Protein AF-Q5BZV8-F1 (afdb_monomer_lite)

Radius of gyration: 45.8 Å; chains: 1; bounding box: 91×66×107 Å

Secondary structure (DSSP, 8-state):
--TTS------EEEEEPPPP-----S-------HHHHHHHHHHHHHS---------------------------------------------EEEEEP------SPPPPPHHHHHHHHHHHHHHHHHHHHHHHHHHHHHHHHHHHHHHHHHHHHTGGGTS-HHHHHHHHHHHHHHHHHHHHH--

Structure (mmCIF, N/CA/C/O backbone):
data_AF-Q5BZV8-F1
#
_entry.id   AF-Q5BZV8-F1
#
loop_
_atom_site.group_PDB
_atom_site.id
_atom_site.type_symbol
_atom_site.label_atom_id
_atom_site.label_alt_id
_atom_site.label_comp_id
_atom_site.label_asym_id
_atom_site.label_entity_id
_atom_site.label_seq_id
_atom_site.pdbx_PDB_ins_code
_atom_site.Cartn_x
_atom_site.Cartn_y
_atom_site.Cartn_z
_atom_site.occupancy
_atom_site.B_iso_or_equiv
_atom_site.auth_seq_id
_atom_site.auth_comp_id
_atom_site.auth_asym_id
_atom_site.auth_atom_id
_atom_site.pdbx_PDB_model_num
ATOM 1 N N . MET A 1 1 ? -34.332 -3.156 23.738 1.00 74.25 1 MET A N 1
ATOM 2 C CA . MET A 1 1 ? -33.091 -3.213 22.944 1.00 74.25 1 MET A CA 1
ATOM 3 C C . MET A 1 1 ? -33.201 -2.129 21.891 1.00 74.25 1 MET A C 1
ATOM 5 O O . MET A 1 1 ? -34.237 -2.081 21.237 1.00 74.25 1 MET A O 1
ATOM 9 N N . ASP A 1 2 ? -32.253 -1.197 21.841 1.00 81.12 2 ASP A N 1
ATOM 10 C CA . ASP A 1 2 ? -32.294 -0.057 20.918 1.00 81.12 2 ASP A CA 1
ATOM 11 C C . ASP A 1 2 ? -31.835 -0.441 19.495 1.00 81.12 2 ASP A C 1
ATOM 13 O O . ASP A 1 2 ? -31.517 -1.599 19.214 1.00 81.12 2 ASP A O 1
ATOM 17 N N . HIS A 1 3 ? -31.798 0.540 18.589 1.00 80.94 3 HIS A N 1
ATOM 18 C CA . HIS A 1 3 ? -31.356 0.367 17.197 1.00 80.94 3 HIS A CA 1
ATOM 19 C C . HIS A 1 3 ? -29.895 -0.106 17.068 1.00 80.94 3 HIS A C 1
ATOM 21 O O . HIS A 1 3 ? -29.515 -0.604 16.011 1.00 80.94 3 HIS A O 1
ATOM 27 N N . ASN A 1 4 ? -29.091 0.033 18.127 1.00 81.25 4 ASN A N 1
ATOM 28 C CA . ASN A 1 4 ? -27.689 -0.374 18.177 1.00 81.25 4 ASN A CA 1
ATOM 29 C C . ASN A 1 4 ? -27.510 -1.762 18.816 1.00 81.25 4 ASN A C 1
ATOM 31 O O . ASN A 1 4 ? -26.383 -2.222 18.982 1.00 81.25 4 ASN A O 1
ATOM 35 N N . GLY A 1 5 ? -28.603 -2.440 19.183 1.00 80.25 5 GLY A N 1
ATOM 36 C CA . GLY A 1 5 ? -28.548 -3.737 19.853 1.00 80.25 5 GLY A CA 1
ATOM 37 C C . GLY A 1 5 ? -28.225 -3.650 21.347 1.00 80.25 5 GLY A C 1
ATOM 38 O O . GLY A 1 5 ? -27.961 -4.679 21.964 1.00 80.25 5 GLY A O 1
ATOM 39 N N . ILE A 1 6 ? -28.276 -2.459 21.951 1.00 78.94 6 ILE A N 1
ATOM 40 C CA . ILE A 1 6 ? -28.007 -2.264 23.376 1.00 78.94 6 ILE A CA 1
ATOM 41 C C . ILE A 1 6 ? -29.282 -2.544 24.178 1.00 78.94 6 ILE A C 1
ATOM 43 O O . ILE A 1 6 ? -30.364 -1.999 23.925 1.00 78.94 6 ILE A O 1
ATOM 47 N N . LEU A 1 7 ? -29.168 -3.430 25.168 1.00 75.06 7 LEU A N 1
ATOM 48 C CA . LEU A 1 7 ? -30.219 -3.712 26.142 1.00 75.06 7 LEU A CA 1
ATOM 49 C C . LEU A 1 7 ? -30.249 -2.605 27.197 1.00 75.06 7 LEU A C 1
ATOM 51 O O . LEU A 1 7 ? -29.406 -2.552 28.084 1.00 75.06 7 LEU A O 1
ATOM 55 N N . VAL A 1 8 ? -31.252 -1.735 27.109 1.00 72.19 8 VAL A N 1
ATOM 56 C CA . VAL A 1 8 ? -31.519 -0.722 28.134 1.00 72.19 8 VAL A CA 1
ATOM 57 C C . VAL A 1 8 ? -32.428 -1.331 29.202 1.00 72.19 8 VAL A C 1
ATOM 59 O O . VAL A 1 8 ? -33.590 -1.640 28.927 1.00 72.19 8 VAL A O 1
ATOM 62 N N . LEU A 1 9 ? -31.899 -1.519 30.412 1.00 78.56 9 LEU A N 1
ATOM 63 C CA . LEU A 1 9 ? -32.683 -1.895 31.591 1.00 78.56 9 LEU A CA 1
ATOM 64 C C . LEU A 1 9 ? -33.405 -0.647 32.117 1.00 78.56 9 LEU A C 1
ATOM 66 O O . LEU A 1 9 ? -32.765 0.301 32.556 1.00 78.56 9 LEU A O 1
ATOM 70 N N . SER A 1 10 ? -34.739 -0.638 32.059 1.00 74.44 10 SER A N 1
ATOM 71 C CA . SER A 1 10 ? -35.559 0.508 32.495 1.00 74.44 10 SER A CA 1
ATOM 72 C C . SER A 1 10 ? -35.853 0.520 34.005 1.00 74.44 10 SER A C 1
ATOM 74 O O . SER A 1 10 ? -36.505 1.445 34.487 1.00 74.44 10 SER A O 1
ATOM 76 N N . GLY A 1 11 ? -35.411 -0.502 34.739 1.00 78.19 11 GLY A N 1
ATOM 77 C CA . GLY A 1 11 ? -35.634 -0.665 36.174 1.00 78.19 11 GLY A CA 1
ATOM 78 C C . GLY A 1 11 ? -35.797 -2.133 36.564 1.00 78.19 11 GLY A C 1
ATOM 79 O O . GLY A 1 11 ? -36.008 -2.999 35.712 1.00 78.19 11 GLY A O 1
ATOM 80 N N . VAL A 1 12 ? -35.702 -2.406 37.861 1.00 82.62 12 VAL A N 1
ATOM 81 C CA . VAL A 1 12 ? -35.966 -3.717 38.463 1.00 82.62 12 VAL A CA 1
ATOM 82 C C . VAL A 1 12 ? -37.075 -3.526 39.494 1.00 82.62 12 VAL A C 1
ATOM 84 O O . VAL A 1 12 ? -37.072 -2.535 40.218 1.00 82.62 12 VAL A O 1
ATOM 87 N N . SER A 1 13 ? -38.047 -4.435 39.562 1.00 84.69 13 SER A N 1
ATOM 88 C CA . SER A 1 13 ? -39.154 -4.341 40.520 1.00 84.69 13 SER A CA 1
ATOM 89 C C . SER A 1 13 ? -39.428 -5.674 41.207 1.00 84.69 13 SER A C 1
ATOM 91 O O . SER A 1 13 ? -39.402 -6.724 40.564 1.00 84.69 13 SER A O 1
ATOM 93 N N . CYS A 1 14 ? -39.727 -5.629 42.505 1.00 85.00 14 CYS A N 1
ATOM 94 C CA . CYS A 1 14 ? -40.198 -6.770 43.280 1.00 85.00 14 CYS A CA 1
ATOM 95 C C . CYS A 1 14 ? -41.727 -6.833 43.242 1.00 85.00 14 CYS A C 1
ATOM 97 O O . CYS A 1 14 ? -42.378 -5.826 43.512 1.00 85.00 14 CYS A O 1
ATOM 99 N N . LEU A 1 15 ? -42.298 -8.006 42.957 1.00 89.56 15 LEU A N 1
ATOM 100 C CA . LEU A 1 15 ? -43.743 -8.245 42.998 1.00 89.56 15 LEU A CA 1
ATOM 101 C C . LEU A 1 15 ? -44.106 -9.017 44.272 1.00 89.56 15 LEU A C 1
ATOM 103 O O . LEU A 1 15 ? -43.716 -10.174 44.442 1.00 89.56 15 LEU A O 1
ATOM 107 N N . PHE A 1 16 ? -44.886 -8.397 45.150 1.00 85.12 16 PHE A N 1
ATOM 108 C CA . PHE A 1 16 ? -45.332 -8.981 46.408 1.00 85.12 16 PHE A CA 1
ATOM 109 C C . PHE A 1 16 ? -46.767 -9.482 46.297 1.00 85.12 16 PHE A C 1
ATOM 111 O O . PHE A 1 16 ? -47.654 -8.753 45.858 1.00 85.12 16 PHE A O 1
ATOM 118 N N . HIS A 1 17 ? -47.003 -10.712 46.752 1.00 84.56 17 HIS A N 1
ATOM 119 C CA . HIS A 1 17 ? -48.339 -11.292 46.859 1.00 84.56 17 HIS A CA 1
ATOM 120 C C . HIS A 1 17 ? -48.782 -11.251 48.327 1.00 84.56 17 HIS A C 1
ATOM 122 O O . HIS A 1 17 ? -48.075 -11.795 49.183 1.00 84.56 17 HIS A O 1
ATOM 128 N N . PRO A 1 18 ? -49.908 -10.598 48.654 1.00 79.06 18 PRO A N 1
ATOM 129 C CA . PRO A 1 18 ? -50.407 -10.574 50.021 1.00 79.06 18 PRO A CA 1
ATOM 130 C C . PRO A 1 18 ? -50.838 -11.976 50.474 1.00 79.06 18 PRO A C 1
ATOM 132 O O . PRO A 1 18 ? -51.442 -12.735 49.721 1.00 79.06 18 PRO A O 1
ATOM 135 N N . ILE A 1 19 ? -50.513 -12.320 51.722 1.00 74.62 19 ILE A N 1
ATOM 136 C CA . ILE A 1 19 ? -50.891 -13.598 52.334 1.00 74.62 19 ILE A CA 1
ATOM 137 C C . ILE A 1 19 ? -52.331 -13.471 52.839 1.00 74.62 19 ILE A C 1
ATOM 139 O O . ILE A 1 19 ? -52.621 -12.598 53.662 1.00 74.62 19 ILE A O 1
ATOM 143 N N . GLU A 1 20 ? -53.227 -14.340 52.370 1.00 69.06 20 GLU A N 1
ATOM 144 C CA . GLU A 1 20 ? -54.599 -14.425 52.873 1.00 69.06 20 GLU A CA 1
ATOM 145 C C . GLU A 1 20 ? -54.589 -14.764 54.371 1.00 69.06 20 GLU A C 1
ATOM 147 O O . GLU A 1 20 ? -54.095 -15.812 54.798 1.00 69.06 20 GLU A O 1
ATOM 152 N N . LYS A 1 21 ? -55.130 -13.864 55.197 1.00 60.09 21 LYS A N 1
ATOM 153 C CA . LYS A 1 21 ? -55.445 -14.186 56.588 1.00 60.09 21 LYS A CA 1
ATOM 154 C C . LYS A 1 21 ? -56.733 -14.999 56.585 1.00 60.09 21 LYS A C 1
ATOM 156 O O . LYS A 1 21 ? -57.813 -14.421 56.531 1.00 60.09 21 LYS A O 1
ATOM 161 N N . ASN A 1 22 ? -56.623 -16.321 56.676 1.00 52.75 22 ASN A N 1
ATOM 162 C CA . ASN A 1 22 ? -57.752 -17.121 57.138 1.00 52.75 22 ASN A CA 1
ATOM 163 C C . ASN A 1 22 ? -58.088 -16.647 58.556 1.00 52.75 22 ASN A C 1
ATOM 165 O O . ASN A 1 22 ? -57.256 -16.756 59.459 1.00 52.75 22 ASN A O 1
ATOM 169 N N . GLU A 1 23 ? -59.266 -16.045 58.729 1.00 46.19 23 GLU A N 1
ATOM 170 C CA . GLU A 1 23 ? -59.775 -15.673 60.042 1.00 46.19 23 GLU A CA 1
ATOM 171 C C . GLU A 1 23 ? -59.775 -16.916 60.933 1.00 46.19 23 GLU A C 1
ATOM 173 O O . GLU A 1 23 ? -60.418 -17.927 60.641 1.00 46.19 23 GLU A O 1
ATOM 178 N N . VAL A 1 24 ? -59.017 -16.845 62.025 1.00 44.47 24 VAL A N 1
ATOM 179 C CA . VAL A 1 24 ? -59.115 -17.809 63.112 1.00 44.47 24 VAL A CA 1
ATOM 180 C C . VAL A 1 24 ? -60.460 -17.544 63.780 1.00 44.47 24 VAL A C 1
ATOM 182 O O . VAL A 1 24 ? -60.578 -16.678 64.642 1.00 44.47 24 VAL A O 1
ATOM 185 N N . SER A 1 25 ? -61.492 -18.276 63.359 1.00 41.25 25 SER A N 1
ATOM 186 C CA . SER A 1 25 ? -62.612 -18.563 64.247 1.00 41.25 25 SER A CA 1
ATOM 187 C C . SER A 1 25 ? -62.016 -19.279 65.453 1.00 41.25 25 SER A C 1
ATOM 189 O O . SER A 1 25 ? -61.424 -20.346 65.291 1.00 41.25 25 SER A O 1
ATOM 191 N N . ASP A 1 26 ? -62.155 -18.691 66.641 1.00 42.88 26 ASP A N 1
ATOM 192 C CA . ASP A 1 26 ? -61.830 -19.322 67.918 1.00 42.88 26 ASP A CA 1
ATOM 193 C C . ASP A 1 26 ? -62.623 -20.628 68.056 1.00 42.88 26 ASP A C 1
ATOM 195 O O . ASP A 1 26 ? -63.735 -20.675 68.580 1.00 42.88 26 ASP A O 1
ATOM 199 N N . ASN A 1 27 ? -62.054 -21.719 67.557 1.00 39.62 27 ASN A N 1
ATOM 200 C CA . ASN A 1 27 ? -62.347 -23.045 68.047 1.00 39.62 27 ASN A CA 1
ATOM 201 C C . ASN A 1 27 ? -61.054 -23.856 68.027 1.00 39.62 27 ASN A C 1
ATOM 203 O O . ASN A 1 27 ? -60.339 -23.951 67.031 1.00 39.62 27 ASN A O 1
ATOM 207 N N . SER A 1 28 ? -60.715 -24.371 69.195 1.00 48.62 28 SER A N 1
ATOM 208 C CA . SER A 1 28 ? -59.440 -24.980 69.520 1.00 48.62 28 SER A CA 1
ATOM 209 C C . SER A 1 28 ? -59.233 -26.312 68.799 1.00 48.62 28 SER A C 1
ATOM 211 O O . SER A 1 28 ? -59.510 -27.381 69.334 1.00 48.62 28 SER A O 1
ATOM 213 N N . THR A 1 29 ? -58.603 -26.274 67.629 1.00 44.12 29 THR A N 1
ATOM 214 C CA . THR A 1 29 ? -57.854 -27.416 67.093 1.00 44.12 29 THR A CA 1
ATOM 215 C C . THR A 1 29 ? -56.519 -26.931 66.552 1.00 44.12 29 THR A C 1
ATOM 217 O O . THR A 1 29 ? -56.463 -26.066 65.688 1.00 44.12 29 THR A O 1
ATOM 220 N N . LYS A 1 30 ? -55.428 -27.464 67.116 1.00 55.84 30 LYS A N 1
ATOM 221 C CA . LYS A 1 30 ? -54.037 -27.172 66.742 1.00 55.84 30 LYS A CA 1
ATOM 222 C C . LYS A 1 30 ? -53.790 -27.504 65.267 1.00 55.84 30 LYS A C 1
ATOM 224 O O . LYS A 1 30 ? -53.327 -28.602 64.955 1.00 55.84 30 LYS A O 1
ATOM 229 N N . GLU A 1 31 ? -54.049 -26.570 64.368 1.00 57.09 31 GLU A N 1
ATOM 230 C CA . GLU A 1 31 ? -53.566 -26.666 62.996 1.00 57.09 31 GLU A CA 1
ATOM 231 C C . GLU A 1 31 ? -52.161 -26.057 62.929 1.00 57.09 31 GLU A C 1
ATOM 233 O O . GLU A 1 31 ? -51.954 -24.878 63.201 1.00 57.09 31 GLU A O 1
ATOM 238 N N . LYS A 1 32 ? -51.165 -26.909 62.658 1.00 58.03 32 LYS A N 1
ATOM 239 C CA . LYS A 1 32 ? -49.754 -26.514 62.529 1.00 58.03 32 LYS A CA 1
ATOM 240 C C . LYS A 1 32 ? -49.580 -25.571 61.337 1.00 58.03 32 LYS A C 1
ATOM 242 O O . LYS A 1 32 ? -50.132 -25.834 60.268 1.00 58.03 32 LYS A O 1
ATOM 247 N N . SER A 1 33 ? -48.770 -24.527 61.507 1.00 68.69 33 SER A N 1
ATOM 248 C CA . SER A 1 33 ? -48.514 -23.510 60.480 1.00 68.69 33 SER A CA 1
ATOM 249 C C . SER A 1 33 ? -47.936 -24.131 59.200 1.00 68.69 33 SER A C 1
ATOM 251 O O . SER A 1 33 ? -47.203 -25.119 59.264 1.00 68.69 33 SER A O 1
ATOM 253 N N . ALA A 1 34 ? -48.207 -23.549 58.027 1.00 75.00 34 ALA A N 1
ATOM 254 C CA . ALA A 1 34 ? -47.649 -24.013 56.750 1.00 75.00 34 ALA A CA 1
ATOM 255 C C . ALA A 1 34 ? -46.110 -24.104 56.790 1.00 75.00 34 ALA A C 1
ATOM 257 O O . ALA A 1 34 ? -45.534 -25.048 56.255 1.00 75.00 34 ALA A O 1
ATOM 258 N N . PHE A 1 35 ? -45.451 -23.199 57.520 1.00 70.50 35 PHE A N 1
ATOM 259 C CA . PHE A 1 35 ? -44.007 -23.247 57.764 1.00 70.50 35 PHE A CA 1
ATOM 260 C C . PHE A 1 35 ? -43.578 -24.375 58.711 1.00 70.50 35 PHE A C 1
ATOM 262 O O . PHE A 1 35 ? -42.508 -24.941 58.522 1.00 70.50 35 PHE A O 1
ATOM 269 N N . GLU A 1 36 ? -44.401 -24.766 59.688 1.00 71.56 36 GLU A N 1
ATOM 270 C CA . GLU A 1 36 ? -44.144 -25.951 60.522 1.00 71.56 36 GLU A CA 1
ATOM 271 C C . GLU A 1 36 ? -44.395 -27.248 59.749 1.00 71.56 36 GLU A C 1
ATOM 273 O O . GLU A 1 36 ? -43.694 -28.240 59.953 1.00 71.56 36 GLU A O 1
ATOM 278 N N . LYS A 1 37 ? -45.359 -27.252 58.822 1.00 77.06 37 LYS A N 1
ATOM 279 C CA . LYS A 1 37 ? -45.566 -28.346 57.865 1.00 77.06 37 LYS A CA 1
ATOM 280 C C . LYS A 1 37 ? -44.369 -28.477 56.926 1.00 77.06 37 LYS A C 1
ATOM 282 O O . LYS A 1 37 ? -43.823 -29.568 56.816 1.00 77.06 37 LYS A O 1
ATOM 287 N N . ILE A 1 38 ? -43.891 -27.377 56.343 1.00 74.88 38 ILE A N 1
ATOM 288 C CA . ILE A 1 38 ? -42.690 -27.384 55.498 1.00 74.88 38 ILE A CA 1
ATOM 289 C C . ILE A 1 38 ? -41.467 -27.787 56.324 1.00 74.88 38 ILE A C 1
ATOM 291 O O . ILE A 1 38 ? -40.758 -28.702 55.927 1.00 74.88 38 ILE A O 1
ATOM 295 N N . GLY A 1 39 ? -41.264 -27.212 57.510 1.00 70.69 39 GLY A N 1
ATOM 296 C CA . GLY A 1 39 ? -40.162 -27.561 58.409 1.00 70.69 39 GLY A CA 1
ATOM 297 C C . GLY A 1 39 ? -40.166 -29.033 58.827 1.00 70.69 39 GLY A C 1
ATOM 298 O O . GLY A 1 39 ? -39.119 -29.673 58.810 1.00 70.69 39 GLY A O 1
ATOM 299 N N . SER A 1 40 ? -41.334 -29.615 59.119 1.00 68.25 40 SER A N 1
ATOM 300 C CA . SER A 1 40 ? -41.451 -31.047 59.437 1.00 68.25 40 SER A CA 1
ATOM 301 C C . SER A 1 40 ? -41.266 -31.959 58.218 1.00 68.25 40 SER A C 1
ATOM 303 O O . SER A 1 40 ? -40.665 -33.023 58.357 1.00 68.25 40 SER A O 1
ATOM 305 N N . THR A 1 41 ? -41.676 -31.541 57.015 1.00 71.69 41 THR A N 1
ATOM 306 C CA . THR A 1 41 ? -41.392 -32.286 55.770 1.00 71.69 41 THR A CA 1
ATOM 307 C C . THR A 1 41 ? -39.930 -32.186 55.331 1.00 71.69 41 THR A C 1
ATOM 309 O O . THR A 1 41 ? -39.348 -33.183 54.910 1.00 71.69 41 THR A O 1
ATOM 312 N N . LEU A 1 42 ? -39.293 -31.021 55.493 1.00 62.19 42 LEU A N 1
ATOM 313 C CA . LEU A 1 42 ? -37.878 -30.818 55.189 1.00 62.19 42 LEU A CA 1
ATOM 314 C C . LEU A 1 42 ? -36.995 -31.557 56.203 1.00 62.19 42 LEU A C 1
ATOM 316 O O . LEU A 1 42 ? -35.987 -32.152 55.830 1.00 62.19 42 LEU A O 1
ATOM 320 N N . SER A 1 43 ? -37.414 -31.597 57.472 1.00 58.34 43 SER A N 1
ATOM 321 C CA . SER A 1 43 ? -36.745 -32.375 58.518 1.00 58.34 43 SER A CA 1
ATOM 322 C C . SER A 1 43 ? -36.751 -33.879 58.222 1.00 58.34 43 SER A C 1
ATOM 324 O O . SER A 1 43 ? -35.806 -34.558 58.612 1.00 58.34 43 SER A O 1
ATOM 326 N N . GLY A 1 44 ? -37.766 -34.401 57.523 1.00 64.31 44 GLY A N 1
ATOM 327 C CA . GLY A 1 44 ? -37.790 -35.790 57.049 1.00 64.31 44 GLY A CA 1
ATOM 328 C C . GLY A 1 44 ? -36.961 -36.032 55.780 1.00 64.31 44 GLY A C 1
ATOM 329 O O . GLY A 1 44 ? -36.476 -37.138 55.572 1.00 64.31 44 GLY A O 1
ATOM 330 N N . LEU A 1 45 ? -36.764 -35.003 54.949 1.00 69.81 45 LEU A N 1
ATOM 331 C CA . LEU A 1 45 ? -35.979 -35.082 53.709 1.00 69.81 45 LEU A CA 1
ATOM 332 C C . LEU A 1 45 ? -34.464 -34.968 53.937 1.00 69.81 45 LEU A C 1
ATOM 334 O O . LEU A 1 45 ? -33.699 -35.598 53.212 1.00 69.81 45 LEU A O 1
ATOM 338 N N . PHE A 1 46 ? -34.022 -34.203 54.941 1.00 65.06 46 PHE A N 1
ATOM 339 C CA . PHE A 1 46 ? -32.595 -34.025 55.260 1.00 65.06 46 PHE A CA 1
ATOM 340 C C . PHE A 1 46 ? -32.136 -34.799 56.508 1.00 65.06 46 PHE A C 1
ATOM 342 O O . PHE A 1 46 ? -30.935 -34.976 56.716 1.00 65.06 46 PHE A O 1
ATOM 349 N N . GLY A 1 47 ? -33.068 -35.297 57.326 1.00 54.69 47 GLY A N 1
ATOM 350 C CA . GLY A 1 47 ? -32.791 -36.157 58.477 1.00 54.69 47 GLY A CA 1
ATOM 351 C C . GLY A 1 47 ? -32.662 -37.619 58.060 1.00 54.69 47 GLY A C 1
ATOM 352 O O . GLY A 1 47 ? -33.605 -38.389 58.200 1.00 54.69 47 GLY A O 1
ATOM 353 N N . GLY A 1 48 ? -31.507 -37.997 57.509 1.00 52.06 48 GLY A N 1
ATOM 354 C CA . GLY A 1 48 ? -31.236 -39.360 57.050 1.00 52.06 48 GLY A CA 1
ATOM 355 C C . GLY A 1 48 ? -31.521 -40.435 58.110 1.00 52.06 48 GLY A C 1
ATOM 356 O O . GLY A 1 48 ? -30.860 -40.483 59.146 1.00 52.06 48 GLY A O 1
ATOM 357 N N . GLY A 1 49 ? -32.476 -41.325 57.809 1.00 40.38 49 GLY A N 1
ATOM 358 C CA . GLY A 1 49 ? -32.818 -42.496 58.622 1.00 40.38 49 GLY A CA 1
ATOM 359 C C . GLY A 1 49 ? -33.870 -43.415 57.976 1.00 40.38 49 GLY A C 1
ATOM 360 O O . GLY A 1 49 ? -35.060 -43.226 58.178 1.00 40.38 49 GLY A O 1
ATOM 361 N N . SER A 1 50 ? -33.396 -44.396 57.197 1.00 36.94 50 SER A N 1
ATOM 362 C CA . SER A 1 50 ? -34.004 -45.691 56.798 1.00 36.94 50 SER A CA 1
ATOM 363 C C . SER A 1 50 ? -35.510 -45.813 56.444 1.00 36.94 50 SER A C 1
ATOM 365 O O . SER A 1 50 ? -36.371 -45.871 57.313 1.00 36.94 50 SER A O 1
ATOM 367 N N . SER A 1 51 ? -35.771 -46.046 55.147 1.00 35.69 51 SER A N 1
ATOM 368 C CA . SER A 1 51 ? -36.677 -47.060 54.546 1.00 35.69 51 SER A CA 1
ATOM 369 C C . SER A 1 51 ? -38.020 -47.436 55.217 1.00 35.69 51 SER A C 1
ATOM 371 O O . SER A 1 51 ? -38.025 -48.183 56.192 1.00 35.69 51 SER A O 1
ATOM 373 N N . SER A 1 52 ? -39.157 -47.132 54.560 1.00 30.00 52 SER A N 1
ATOM 374 C CA . SER A 1 52 ? -40.045 -48.099 53.847 1.00 30.00 52 SER A CA 1
ATOM 375 C C . SER A 1 52 ? -41.528 -47.656 53.720 1.00 30.00 52 SER A C 1
ATOM 377 O O . SER A 1 52 ? -42.170 -47.346 54.713 1.00 30.00 52 SER A O 1
ATOM 379 N N . SER A 1 53 ? -42.065 -47.750 52.483 1.00 30.14 53 SER A N 1
ATOM 380 C CA . SER A 1 53 ? -43.491 -47.827 52.043 1.00 30.14 53 SER A CA 1
ATOM 381 C C . SER A 1 53 ? -44.452 -46.656 52.361 1.00 30.14 53 SER A C 1
ATOM 383 O O . SER A 1 53 ? -44.472 -46.169 53.476 1.00 30.14 53 SER A O 1
ATOM 385 N N . GLY A 1 54 ? -45.338 -46.160 51.486 1.00 29.14 54 GLY A N 1
ATOM 386 C CA . GLY A 1 54 ? -45.739 -46.475 50.109 1.00 29.14 54 GLY A CA 1
ATOM 387 C C . GLY A 1 54 ? -47.003 -45.661 49.721 1.00 29.14 54 GLY A C 1
ATOM 388 O O . GLY A 1 54 ? -47.742 -45.263 50.615 1.00 29.14 54 GLY A O 1
ATOM 389 N N . THR A 1 55 ? -47.230 -45.477 48.402 1.00 28.69 55 THR A N 1
ATOM 390 C CA . THR A 1 55 ? -48.508 -45.174 47.674 1.00 28.69 55 THR A CA 1
ATOM 391 C C . THR A 1 55 ? -49.242 -43.845 47.975 1.00 28.69 55 THR A C 1
ATOM 393 O O . THR A 1 55 ? -49.339 -43.448 49.122 1.00 28.69 55 THR A O 1
ATOM 396 N N . ASP A 1 56 ? -49.866 -43.097 47.057 1.00 31.06 56 ASP A N 1
ATOM 397 C CA . ASP A 1 56 ? -50.088 -43.172 45.606 1.00 31.06 56 ASP A CA 1
ATOM 398 C C . ASP A 1 56 ? -50.625 -41.803 45.096 1.00 31.06 56 ASP A C 1
ATOM 400 O O . ASP A 1 56 ? -51.231 -41.055 45.858 1.00 31.06 56 ASP A O 1
ATOM 404 N N . LYS A 1 57 ? -50.383 -41.531 43.801 1.00 33.09 57 LYS A N 1
ATOM 405 C CA . LYS A 1 57 ? -51.057 -40.660 42.796 1.00 33.09 57 LYS A CA 1
ATOM 406 C C . LYS A 1 57 ? -52.081 -39.564 43.198 1.00 33.09 57 LYS A C 1
ATOM 408 O O . LYS A 1 57 ? -53.029 -39.829 43.921 1.00 33.09 57 LYS A O 1
ATOM 413 N N . ILE A 1 58 ? -52.038 -38.422 42.480 1.00 26.80 58 ILE A N 1
ATOM 414 C CA . ILE A 1 58 ? -53.009 -37.973 41.432 1.00 26.80 58 ILE A CA 1
ATOM 415 C C . ILE A 1 58 ? -52.646 -36.542 40.931 1.00 26.80 58 ILE A C 1
ATOM 417 O O . ILE A 1 58 ? -52.286 -35.670 41.713 1.00 26.80 58 ILE A O 1
ATOM 421 N N . SER A 1 59 ? -52.739 -36.348 39.606 1.00 34.81 59 SER A N 1
ATOM 422 C CA . SER A 1 59 ? -52.621 -35.117 38.780 1.00 34.81 59 SER A CA 1
ATOM 423 C C . SER A 1 59 ? -54.021 -34.514 38.514 1.00 34.81 59 SER A C 1
ATOM 425 O O . SER A 1 59 ? -54.970 -35.296 38.612 1.00 34.81 59 SER A O 1
ATOM 427 N N . PRO A 1 60 ? -54.223 -33.197 38.250 1.00 34.69 60 PRO A N 1
ATOM 428 C CA . PRO A 1 60 ? -54.388 -32.637 36.872 1.00 34.69 60 PRO A CA 1
ATOM 429 C C . PRO A 1 60 ? -53.918 -31.153 36.730 1.00 34.69 60 PRO A C 1
ATOM 431 O O . PRO A 1 60 ? -53.730 -30.467 37.728 1.00 34.69 60 PRO A O 1
ATOM 434 N N . GLU A 1 61 ? -53.398 -30.689 35.586 1.00 29.03 61 GLU A N 1
ATOM 435 C CA . GLU A 1 61 ? -54.029 -30.024 34.408 1.00 29.03 61 GLU A CA 1
ATOM 436 C C . GLU A 1 61 ? -54.671 -28.622 34.587 1.00 29.03 61 GLU A C 1
ATOM 438 O O . GLU A 1 61 ? -55.504 -28.410 35.457 1.00 29.03 61 GLU A O 1
ATOM 443 N N . GLN A 1 62 ? -54.235 -27.731 33.670 1.00 27.89 62 GLN A N 1
ATOM 444 C CA . GLN A 1 62 ? -54.868 -26.588 32.969 1.00 27.89 62 GLN A CA 1
ATOM 445 C C . GLN A 1 62 ? -55.764 -25.561 33.696 1.00 27.89 62 GLN A C 1
ATOM 447 O O . GLN A 1 62 ? -56.796 -25.895 34.254 1.00 27.89 62 GLN A O 1
ATOM 452 N N . ASP A 1 63 ? -55.449 -24.264 33.539 1.00 26.89 63 ASP A N 1
ATOM 453 C CA . ASP A 1 63 ? -56.049 -23.418 32.485 1.00 26.89 63 ASP A CA 1
ATOM 454 C C . ASP A 1 63 ? -55.445 -21.993 32.465 1.00 26.89 63 ASP A C 1
ATOM 456 O O . ASP A 1 63 ? -55.178 -21.377 33.494 1.00 26.89 63 ASP A O 1
ATOM 460 N N . THR A 1 64 ? -55.240 -21.462 31.258 1.00 33.56 64 THR A N 1
ATOM 461 C CA . THR A 1 64 ? -55.171 -20.010 30.964 1.00 33.56 64 THR A CA 1
ATOM 462 C C . THR A 1 64 ? -56.534 -19.638 30.374 1.00 33.56 64 THR A C 1
ATOM 464 O O . THR A 1 64 ? -57.128 -20.524 29.754 1.00 33.56 64 THR A O 1
ATOM 467 N N . PRO A 1 65 ? -57.061 -18.393 30.491 1.00 39.84 65 PRO A N 1
ATOM 468 C CA . PRO A 1 65 ? -56.725 -17.391 29.459 1.00 39.84 65 PRO A CA 1
ATOM 469 C C . PRO A 1 65 ? -56.944 -15.875 29.783 1.00 39.84 65 PRO A C 1
ATOM 471 O O . PRO A 1 65 ? -57.809 -15.519 30.572 1.00 39.84 65 PRO A O 1
ATOM 474 N N . ILE A 1 66 ? -56.249 -15.009 29.005 1.00 28.95 66 ILE A N 1
ATOM 475 C CA . ILE A 1 66 ? -56.764 -13.780 28.312 1.00 28.95 66 ILE A CA 1
ATOM 476 C C . ILE A 1 66 ? -57.110 -12.539 29.192 1.00 28.95 66 ILE A C 1
ATOM 478 O O . ILE A 1 66 ? -57.640 -12.680 30.278 1.00 28.95 66 ILE A O 1
ATOM 482 N N . ASN A 1 67 ? -56.917 -11.252 28.849 1.00 30.53 67 ASN A N 1
ATOM 483 C CA . ASN A 1 67 ? -56.498 -10.440 27.682 1.00 30.53 67 ASN A CA 1
ATOM 484 C C . ASN A 1 67 ? -55.963 -9.103 28.266 1.00 30.53 67 ASN A C 1
ATOM 486 O O . ASN A 1 67 ? -56.502 -8.625 29.259 1.00 30.53 67 ASN A O 1
ATOM 490 N N . THR A 1 68 ? -54.878 -8.511 27.762 1.00 26.64 68 THR A N 1
ATOM 491 C CA . THR A 1 68 ? -54.845 -7.462 26.708 1.00 26.64 68 THR A CA 1
ATOM 492 C C . THR A 1 68 ? -55.675 -6.212 27.039 1.00 26.64 68 THR A C 1
ATOM 494 O O . THR A 1 68 ? -56.897 -6.295 27.148 1.00 26.64 68 THR A O 1
ATOM 497 N N . THR A 1 69 ? -55.040 -5.030 27.043 1.00 26.05 69 THR A N 1
ATOM 498 C CA . THR A 1 69 ? -55.203 -3.978 26.003 1.00 26.05 69 THR A CA 1
ATOM 499 C C . THR A 1 69 ? -54.945 -2.557 26.549 1.00 26.05 69 THR A C 1
ATOM 501 O O . THR A 1 69 ? -55.771 -1.995 27.252 1.00 26.05 69 THR A O 1
ATOM 504 N N . ASN A 1 70 ? -53.820 -1.995 26.093 1.00 30.61 70 ASN A N 1
ATOM 505 C CA . ASN A 1 70 ? -53.568 -0.626 25.607 1.00 30.61 70 ASN A CA 1
ATOM 506 C C . ASN A 1 70 ? -53.608 0.625 26.510 1.00 30.61 70 ASN A C 1
ATOM 508 O O . ASN A 1 70 ? -54.628 0.996 27.073 1.00 30.61 70 ASN A O 1
ATOM 512 N N . ASN A 1 71 ? -52.475 1.339 26.400 1.00 33.09 71 ASN A N 1
ATOM 513 C CA . ASN A 1 71 ? -52.287 2.766 26.095 1.00 33.09 71 ASN A CA 1
ATOM 514 C C . ASN A 1 71 ? -53.063 3.811 26.908 1.00 33.09 71 ASN A C 1
ATOM 516 O O . ASN A 1 71 ? -54.272 3.953 26.772 1.00 33.09 71 ASN A O 1
ATOM 520 N N . SER A 1 72 ? -52.326 4.693 27.588 1.00 30.00 72 SER A N 1
ATOM 521 C CA . SER A 1 72 ? -51.913 5.973 26.988 1.00 30.00 72 SER A CA 1
ATOM 522 C C . SER A 1 72 ? -51.166 6.855 27.992 1.00 30.00 72 SER A C 1
ATOM 524 O O . SER A 1 72 ? -51.468 6.860 29.179 1.00 30.00 72 SER A O 1
ATOM 526 N N . ASP A 1 73 ? -50.190 7.575 27.444 1.00 31.80 73 ASP A N 1
ATOM 527 C CA . ASP A 1 73 ? -49.651 8.890 27.803 1.00 31.80 73 ASP A CA 1
ATOM 528 C C . ASP A 1 73 ? -49.638 9.379 29.262 1.00 31.80 73 ASP A C 1
ATOM 530 O O . ASP A 1 73 ? -50.643 9.646 29.918 1.00 31.80 73 ASP A O 1
ATOM 534 N N . VAL A 1 74 ? -48.403 9.641 29.684 1.00 32.09 74 VAL A N 1
ATOM 535 C CA . VAL A 1 74 ? -47.972 10.348 30.887 1.00 32.09 74 VAL A CA 1
ATOM 536 C C . VAL A 1 74 ? -47.892 11.849 30.598 1.00 32.09 74 VAL A C 1
ATOM 538 O O . VAL A 1 74 ? -47.201 12.237 29.660 1.00 32.09 74 VAL A O 1
ATOM 541 N N . ASN A 1 75 ? -48.492 12.697 31.446 1.00 39.50 75 ASN A N 1
ATOM 542 C CA . ASN A 1 75 ? -47.787 13.816 32.103 1.00 39.50 75 ASN A CA 1
ATOM 543 C C . ASN A 1 75 ? -48.626 14.443 33.246 1.00 39.50 75 ASN A C 1
ATOM 545 O O . ASN A 1 75 ? -49.808 14.127 33.360 1.00 39.50 75 ASN A O 1
ATOM 549 N N . PRO A 1 76 ? -48.046 15.253 34.160 1.00 58.34 76 PRO A N 1
ATOM 550 C CA . PRO A 1 76 ? -48.038 14.910 35.576 1.00 58.34 76 PRO A CA 1
ATOM 551 C C . PRO A 1 76 ? -48.588 16.071 36.430 1.00 58.34 76 PRO A C 1
ATOM 553 O O . PRO A 1 76 ? -49.215 17.002 35.926 1.00 58.34 76 PRO A O 1
ATOM 556 N N . THR A 1 77 ? -48.202 16.072 37.706 1.00 29.91 77 THR A N 1
ATOM 557 C CA . THR A 1 77 ? -48.209 17.190 38.672 1.00 29.91 77 THR A CA 1
ATOM 558 C C . THR A 1 77 ? -49.378 17.180 39.651 1.00 29.91 77 THR A C 1
ATOM 560 O O . THR A 1 77 ? -50.534 17.320 39.272 1.00 29.91 77 THR A O 1
ATOM 563 N N . GLY A 1 78 ? -49.051 17.123 40.944 1.00 30.23 78 GLY A N 1
ATOM 564 C CA . GLY A 1 78 ? -49.990 17.473 42.008 1.00 30.23 78 GLY A CA 1
ATOM 565 C C . GLY A 1 78 ? -49.713 16.752 43.316 1.00 30.23 78 GLY A C 1
ATOM 566 O O . GLY A 1 78 ? -49.976 15.567 43.439 1.00 30.23 78 GLY A O 1
ATOM 567 N N . ALA A 1 79 ? -49.171 17.484 44.281 1.00 35.84 79 ALA A N 1
ATOM 568 C CA . ALA A 1 79 ? -48.760 17.018 45.595 1.00 35.84 79 ALA A CA 1
ATOM 569 C C . ALA A 1 79 ? -49.879 16.409 46.474 1.00 35.84 79 ALA A C 1
ATOM 571 O O . ALA A 1 79 ? -51.028 16.833 46.432 1.00 35.84 79 ALA A O 1
ATOM 572 N N . ASN A 1 80 ? -49.426 15.521 47.369 1.00 47.97 80 ASN A N 1
ATOM 573 C CA . ASN A 1 80 ? -49.903 15.229 48.727 1.00 47.97 80 ASN A CA 1
ATOM 574 C C . ASN A 1 80 ? -51.362 14.794 48.952 1.00 47.97 80 ASN A C 1
ATOM 576 O O . ASN A 1 80 ? -52.261 15.619 49.078 1.00 47.97 80 ASN A O 1
ATOM 580 N N . SER A 1 81 ? -51.538 13.512 49.288 1.00 34.97 81 SER A N 1
ATOM 581 C CA . SER A 1 81 ? -52.398 13.109 50.408 1.00 34.97 81 SER A CA 1
ATOM 582 C C . SER A 1 81 ? -52.037 11.694 50.866 1.00 34.97 81 SER A C 1
ATOM 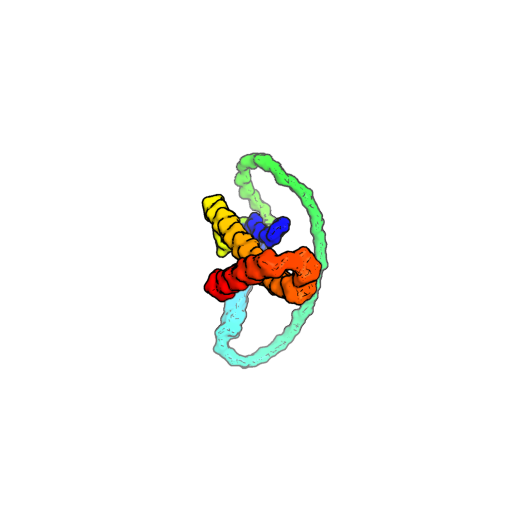584 O O . SER A 1 81 ? -52.200 10.726 50.126 1.00 34.97 81 SER A O 1
ATOM 586 N N . VAL A 1 82 ? -51.525 11.576 52.091 1.00 51.50 82 VAL A N 1
ATOM 587 C CA . VAL A 1 82 ? -51.473 10.299 52.805 1.00 51.50 82 VAL A CA 1
ATOM 588 C C . VAL A 1 82 ? -52.900 9.989 53.239 1.00 51.50 82 VAL A C 1
ATOM 590 O O . VAL A 1 82 ? -53.410 10.642 54.143 1.00 51.50 82 VAL A O 1
ATOM 593 N N . ASN A 1 83 ? -53.523 8.987 52.624 1.00 41.56 83 ASN A N 1
ATOM 594 C CA . ASN A 1 83 ? -54.760 8.396 53.121 1.00 41.56 83 ASN A CA 1
ATOM 595 C C . ASN A 1 83 ? -54.539 6.901 53.349 1.00 41.56 83 ASN A C 1
ATOM 597 O O . ASN A 1 83 ? -54.724 6.082 52.452 1.00 41.56 83 ASN A O 1
ATOM 601 N N . PHE A 1 84 ? -54.182 6.552 54.588 1.00 50.09 84 PHE A N 1
ATOM 602 C CA . PHE A 1 84 ? -54.457 5.225 55.131 1.00 50.09 84 PHE A CA 1
ATOM 603 C C . PHE A 1 84 ? -55.978 5.058 55.192 1.00 50.09 84 PHE A C 1
ATOM 605 O O . PHE A 1 84 ? -56.629 5.442 56.161 1.00 50.09 84 PHE A O 1
ATOM 612 N N . THR A 1 85 ? -56.554 4.515 54.125 1.00 33.69 85 THR A N 1
ATOM 613 C CA . THR A 1 85 ? -57.916 3.986 54.132 1.00 33.69 85 THR A CA 1
ATOM 614 C C . THR A 1 85 ? -57.799 2.476 54.066 1.00 33.69 85 THR A C 1
ATOM 616 O O . THR A 1 85 ? -57.336 1.910 53.083 1.00 33.69 85 THR A O 1
ATOM 619 N N . ASN A 1 86 ? -58.149 1.830 55.176 1.00 52.16 86 ASN A N 1
ATOM 620 C CA . ASN A 1 86 ? -58.201 0.382 55.297 1.00 52.16 86 ASN A CA 1
ATOM 621 C C . ASN A 1 86 ? -59.315 -0.155 54.385 1.00 52.16 86 ASN A C 1
ATOM 623 O O . ASN A 1 86 ? -60.469 -0.240 54.800 1.00 52.16 86 ASN A O 1
ATOM 627 N N . ASN A 1 87 ? -58.980 -0.521 53.151 1.00 50.97 87 ASN A N 1
ATOM 628 C CA . ASN A 1 87 ? -59.763 -1.440 52.338 1.00 50.97 87 ASN A CA 1
ATOM 629 C C . ASN A 1 87 ? -58.892 -2.667 52.031 1.00 50.97 87 ASN A C 1
ATOM 631 O O . ASN A 1 87 ? -57.865 -2.593 51.368 1.00 50.97 87 ASN A O 1
ATOM 635 N N . SER A 1 88 ? -59.277 -3.815 52.587 1.00 59.81 88 SER A N 1
ATOM 636 C CA . SER A 1 88 ? -58.582 -5.090 52.398 1.00 59.81 88 SER A CA 1
ATOM 637 C C . SER A 1 88 ? -58.791 -5.599 50.969 1.00 59.81 88 SER A C 1
ATOM 639 O O . SER A 1 88 ? -59.615 -6.478 50.731 1.00 59.81 88 SER A O 1
ATOM 641 N N . SER A 1 89 ? -58.066 -5.027 50.013 1.00 53.19 89 SER A N 1
ATOM 642 C CA . SER A 1 89 ? -57.911 -5.595 48.680 1.00 53.19 89 SER A CA 1
ATOM 643 C C . SER A 1 89 ? -56.600 -6.379 48.661 1.00 53.19 89 SER A C 1
ATOM 645 O O . SER A 1 89 ? -55.517 -5.798 48.613 1.00 53.19 89 SER A O 1
ATOM 647 N N . THR A 1 90 ? -56.704 -7.703 48.770 1.00 64.50 90 THR A N 1
ATOM 648 C CA . THR A 1 90 ? -55.600 -8.677 48.703 1.00 64.50 90 THR A CA 1
ATOM 649 C C . THR A 1 90 ? -55.087 -8.764 47.261 1.00 64.50 90 THR A C 1
ATOM 651 O O . THR A 1 90 ? -55.273 -9.768 46.584 1.00 64.50 90 THR A O 1
ATOM 654 N N . VAL A 1 91 ? -54.507 -7.683 46.739 1.00 77.75 91 VAL A N 1
ATOM 655 C CA . VAL A 1 91 ? -54.005 -7.614 45.358 1.00 77.75 91 VAL A CA 1
ATOM 656 C C . VAL A 1 91 ? -52.479 -7.533 45.379 1.00 77.75 91 VAL A C 1
ATOM 658 O O . VAL A 1 91 ? -51.927 -6.840 46.238 1.00 77.75 91 VAL A O 1
ATOM 661 N N . PRO A 1 92 ? -51.778 -8.233 44.468 1.00 85.81 92 PRO A N 1
ATOM 662 C CA . PRO A 1 92 ? -50.335 -8.106 44.343 1.00 85.81 92 PRO A CA 1
ATOM 663 C C . PRO A 1 92 ? -49.913 -6.651 44.122 1.00 85.81 92 PRO A C 1
ATOM 665 O O . PRO A 1 92 ? -50.545 -5.933 43.346 1.00 85.81 92 PRO A O 1
ATOM 668 N N . PHE A 1 93 ? -48.836 -6.222 44.778 1.00 86.88 93 PHE A N 1
ATOM 669 C CA . PHE A 1 93 ? -48.266 -4.887 44.591 1.00 86.88 93 PHE A CA 1
ATOM 670 C C . PHE A 1 93 ? -46.796 -4.980 44.188 1.00 86.88 93 PHE A C 1
ATOM 672 O O . PHE A 1 93 ? -46.099 -5.926 44.553 1.00 86.88 93 PHE A O 1
ATOM 679 N N . SER A 1 94 ? -46.334 -4.009 43.402 1.00 89.12 94 SER A N 1
ATOM 680 C CA . SER A 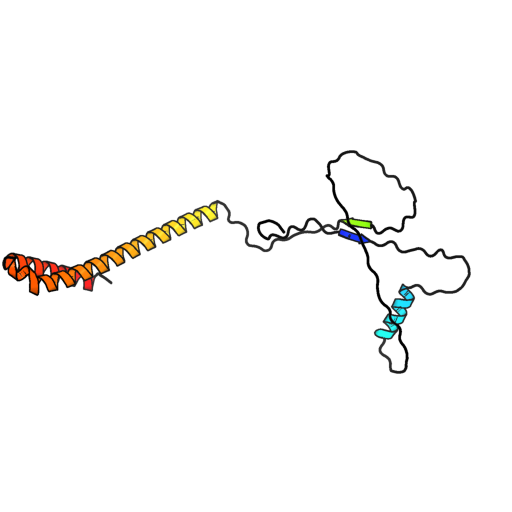1 94 ? -44.968 -3.965 42.884 1.00 89.12 94 SER A CA 1
ATOM 681 C C . SER A 1 94 ? -44.208 -2.787 43.484 1.00 89.12 94 SER A C 1
ATOM 683 O O . SER A 1 94 ? -44.727 -1.672 43.501 1.00 89.12 94 SER A O 1
ATOM 685 N N . GLU A 1 95 ? -42.971 -3.016 43.916 1.00 88.56 95 GLU A N 1
ATOM 686 C CA . GLU A 1 95 ? -42.070 -1.987 44.448 1.00 88.56 95 GLU A CA 1
ATOM 687 C C . GLU A 1 95 ? -40.782 -1.927 43.610 1.00 88.56 95 GLU A C 1
ATOM 689 O O . GLU A 1 95 ? -40.231 -2.982 43.280 1.00 88.56 95 GLU A O 1
ATOM 694 N N . PRO A 1 96 ? -40.293 -0.735 43.223 1.00 87.69 96 PRO A N 1
ATOM 695 C CA . PRO A 1 96 ? -39.014 -0.612 42.531 1.00 87.69 96 PRO A CA 1
ATOM 696 C C . PRO A 1 96 ? -37.849 -1.001 43.454 1.00 87.69 96 PRO A C 1
ATOM 698 O O . PRO A 1 96 ? -37.816 -0.621 44.621 1.00 87.69 96 PRO A O 1
ATOM 701 N N . ILE A 1 97 ? -36.880 -1.743 42.918 1.00 88.00 97 ILE A N 1
ATOM 702 C CA . ILE A 1 97 ? -35.626 -2.097 43.590 1.00 88.00 97 ILE A CA 1
ATOM 703 C C . ILE A 1 97 ? -34.519 -1.182 43.060 1.00 88.00 97 ILE A C 1
ATOM 705 O O . ILE A 1 97 ? -34.434 -0.945 41.854 1.00 88.00 97 ILE A O 1
ATOM 709 N N . ASP A 1 98 ? -33.656 -0.703 43.957 1.00 86.12 98 ASP A N 1
ATOM 710 C CA . ASP A 1 98 ? -32.453 0.035 43.573 1.00 86.12 98 ASP A CA 1
ATOM 711 C C . ASP A 1 98 ? -31.452 -0.896 42.869 1.00 86.12 98 ASP A C 1
ATOM 713 O O . ASP A 1 98 ? -31.154 -1.993 43.350 1.00 86.12 98 ASP A O 1
ATOM 717 N N . SER A 1 99 ? -30.957 -0.489 41.702 1.00 81.06 99 SER A N 1
ATOM 718 C CA . SER A 1 99 ? -30.078 -1.312 40.867 1.00 81.06 99 SER A CA 1
ATOM 719 C C . SER A 1 99 ? -28.962 -0.474 40.257 1.00 81.06 99 SER A C 1
ATOM 721 O O . SER A 1 99 ? -29.234 0.567 39.661 1.00 81.06 99 SER A O 1
ATOM 723 N N . GLU A 1 100 ? -27.727 -0.968 40.326 1.00 82.81 100 GLU A N 1
ATOM 724 C CA . GLU A 1 100 ? -26.549 -0.344 39.720 1.00 82.81 100 GLU A CA 1
ATOM 725 C C . GLU A 1 100 ? -26.124 -1.122 38.465 1.00 82.81 100 GLU A C 1
ATOM 727 O O . GLU A 1 100 ? -25.894 -2.332 38.514 1.00 82.81 100 GLU A O 1
ATOM 732 N N . VAL A 1 101 ? -26.029 -0.434 37.323 1.00 79.75 101 VAL A N 1
ATOM 733 C CA . VAL A 1 101 ? -25.569 -1.022 36.056 1.00 79.75 101 VAL A CA 1
ATOM 734 C C . VAL A 1 101 ? -24.107 -0.645 35.838 1.00 79.75 101 VAL A C 1
ATOM 736 O O . VAL A 1 101 ? -23.787 0.529 35.661 1.00 79.75 101 VAL A O 1
ATOM 739 N N . VAL A 1 102 ? -23.225 -1.647 35.813 1.00 80.00 102 VAL A N 1
ATOM 740 C CA . VAL A 1 102 ? -21.791 -1.469 35.545 1.00 80.00 102 VAL A CA 1
ATOM 741 C C . VAL A 1 102 ? -21.473 -1.958 34.135 1.00 80.00 102 VAL A C 1
ATOM 743 O O . VAL A 1 102 ? -21.600 -3.144 33.836 1.00 80.00 102 VAL A O 1
ATOM 746 N N . TYR A 1 103 ? -21.033 -1.045 33.273 1.00 78.94 103 TYR A N 1
ATOM 747 C CA . TYR A 1 103 ? -20.541 -1.376 31.937 1.00 78.94 103 TYR A CA 1
ATOM 748 C C . TYR A 1 103 ? -19.063 -1.785 32.027 1.00 78.94 103 TYR A C 1
ATOM 750 O O . TYR A 1 103 ? -18.239 -1.021 32.526 1.00 78.94 103 TYR A O 1
ATOM 758 N N . VAL A 1 104 ? -18.734 -2.999 31.571 1.00 82.44 104 VAL A N 1
ATOM 759 C CA . VAL A 1 104 ? -17.366 -3.573 31.607 1.00 82.44 104 VAL A CA 1
ATOM 760 C C . VAL A 1 104 ? -16.610 -3.330 30.289 1.00 82.44 104 VAL A C 1
ATOM 762 O O . VAL A 1 104 ? -15.456 -3.728 30.137 1.00 82.44 104 VAL A O 1
ATOM 765 N N . ASP A 1 105 ? -17.253 -2.674 29.326 1.00 83.81 105 ASP A N 1
ATOM 766 C CA . ASP A 1 105 ? -16.674 -2.402 28.015 1.00 83.81 105 ASP A CA 1
ATOM 767 C C . ASP A 1 105 ? -15.528 -1.382 28.081 1.00 83.81 105 ASP A C 1
ATOM 769 O O . ASP A 1 105 ? -15.339 -0.658 29.064 1.00 83.81 105 ASP A O 1
ATOM 773 N N . PHE A 1 106 ? -14.736 -1.330 27.006 1.00 76.69 106 PHE A N 1
ATOM 774 C CA . PHE A 1 106 ? -13.670 -0.342 26.887 1.00 76.69 106 PHE A CA 1
ATOM 775 C C . PHE A 1 106 ? -14.248 1.078 26.943 1.00 76.69 106 PHE A C 1
ATOM 777 O O . PHE A 1 106 ? -15.249 1.349 26.279 1.00 76.69 106 PHE A O 1
ATOM 784 N N . PRO A 1 107 ? -13.611 2.003 27.687 1.00 78.00 107 PRO A N 1
ATOM 785 C CA . PRO A 1 107 ? -14.057 3.385 27.713 1.00 78.00 107 PRO A CA 1
ATOM 786 C C . PRO A 1 107 ? -13.950 3.993 26.316 1.00 78.00 107 PRO A C 1
ATOM 788 O O . PRO A 1 107 ? -12.985 3.731 25.587 1.00 78.00 107 PRO A O 1
ATOM 791 N N . ASP A 1 108 ? -14.910 4.850 25.977 1.00 79.81 108 ASP A N 1
ATOM 792 C CA . ASP A 1 108 ? -14.874 5.601 24.729 1.00 79.81 108 ASP A CA 1
ATOM 793 C C . ASP A 1 108 ? -13.548 6.355 24.591 1.00 79.81 108 ASP A C 1
ATOM 795 O O . ASP A 1 108 ? -13.009 6.938 25.543 1.00 79.81 108 ASP A O 1
ATOM 799 N N . LEU A 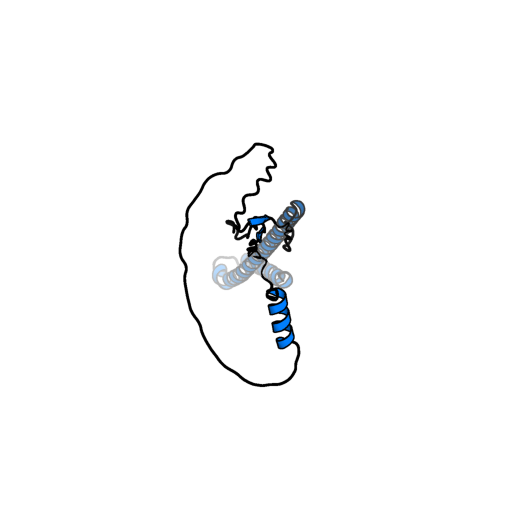1 109 ? -13.004 6.359 23.373 1.00 79.81 109 LEU A N 1
ATOM 800 C CA . LEU A 1 109 ? -11.774 7.085 23.103 1.00 79.81 109 LEU A CA 1
ATOM 801 C C . LEU A 1 109 ? -12.000 8.576 23.365 1.00 79.81 109 LEU A C 1
ATOM 803 O O . LEU A 1 109 ? -12.846 9.222 22.750 1.00 79.81 109 LEU A O 1
ATOM 807 N N . THR A 1 110 ? -11.167 9.158 24.227 1.00 88.94 110 THR A N 1
ATOM 808 C CA . THR A 1 110 ? -11.131 10.618 24.378 1.00 88.94 110 THR A CA 1
ATOM 809 C C . THR A 1 110 ? -10.793 11.285 23.036 1.00 88.94 110 THR A C 1
ATOM 811 O O . THR A 1 110 ? -10.010 10.751 22.246 1.00 88.94 110 THR A O 1
ATOM 814 N N . SER A 1 111 ? -11.305 12.498 22.797 1.00 89.56 111 SER A N 1
ATOM 815 C CA . SER A 1 111 ? -11.061 13.251 21.551 1.00 89.56 111 SER A CA 1
ATOM 816 C C . SER A 1 111 ? -9.567 13.375 21.194 1.00 89.56 111 SER A C 1
ATOM 818 O O . SER A 1 111 ? -9.182 13.256 20.027 1.00 89.56 111 SER A O 1
ATOM 820 N N . LYS A 1 112 ? -8.698 13.525 22.205 1.00 92.25 112 LYS A N 1
ATOM 821 C CA . LYS A 1 112 ? -7.241 13.564 22.018 1.00 92.25 112 LYS A CA 1
ATOM 822 C C . LYS A 1 112 ? -6.691 12.229 21.505 1.00 92.25 112 LYS A C 1
ATOM 824 O O . LYS A 1 112 ? -5.908 12.231 20.561 1.00 92.25 112 LYS A O 1
ATOM 829 N N . GLN A 1 113 ? -7.099 11.107 22.100 1.00 90.56 113 GLN A N 1
ATOM 830 C CA . GLN A 1 113 ? -6.650 9.771 21.684 1.00 90.56 113 GLN A CA 1
ATOM 831 C C . GLN A 1 113 ? -7.156 9.415 20.284 1.00 90.56 113 GLN A C 1
ATOM 833 O O . GLN A 1 113 ? -6.403 8.871 19.479 1.00 90.56 113 GLN A O 1
ATOM 838 N N . PHE A 1 114 ? -8.390 9.803 19.960 1.00 92.31 114 PHE A N 1
ATOM 839 C CA . PHE A 1 114 ? -8.946 9.636 18.620 1.00 92.31 114 PHE A CA 1
ATOM 840 C C . PHE A 1 114 ? -8.139 10.407 17.565 1.00 92.31 114 PHE A C 1
ATOM 842 O O . PHE A 1 114 ? -7.718 9.834 16.563 1.00 92.31 114 PHE A O 1
ATOM 849 N N . THR A 1 115 ? -7.841 11.685 17.824 1.00 93.56 115 THR A N 1
ATOM 850 C CA . THR A 1 115 ? -7.060 12.528 16.901 1.00 93.56 115 THR A CA 1
ATOM 851 C C . THR A 1 115 ? -5.631 12.004 16.722 1.00 93.56 115 THR A C 1
ATOM 853 O O . THR A 1 115 ? -5.118 11.955 15.604 1.00 93.56 115 THR A O 1
ATOM 856 N N . LEU A 1 116 ? -4.988 11.566 17.811 1.00 95.12 116 LEU A N 1
ATOM 857 C CA . LEU A 1 116 ? -3.658 10.951 17.759 1.00 95.12 116 LEU A CA 1
ATOM 858 C C . LEU A 1 116 ? -3.665 9.658 16.934 1.00 95.12 116 LEU A C 1
ATOM 860 O O . LEU A 1 116 ? -2.797 9.478 16.082 1.00 95.12 116 LEU A O 1
ATOM 864 N N . SER A 1 117 ? -4.655 8.788 17.149 1.00 94.62 117 SER A N 1
ATOM 865 C CA . SER A 1 117 ? -4.820 7.545 16.390 1.00 94.62 117 SER A CA 1
ATOM 866 C C . SER A 1 117 ? -5.035 7.823 14.900 1.00 94.62 117 SER A C 1
ATOM 868 O O . SER A 1 117 ? -4.330 7.264 14.060 1.00 94.62 117 SER A O 1
ATOM 870 N N . GLN A 1 118 ? -5.931 8.754 14.565 1.00 96.44 118 GLN A N 1
ATOM 871 C CA . GLN A 1 118 ? -6.205 9.147 13.184 1.00 96.44 118 GLN A CA 1
ATOM 872 C C . GLN A 1 118 ? -4.949 9.679 12.482 1.00 96.44 118 GLN A C 1
ATOM 874 O O . GLN A 1 118 ? -4.648 9.261 11.364 1.00 96.44 118 GLN A O 1
ATOM 879 N N . SER A 1 119 ? -4.199 10.560 13.150 1.00 96.62 119 SER A N 1
ATOM 880 C CA . SER A 1 119 ? -2.945 11.107 12.626 1.00 96.62 119 SER A CA 1
ATOM 881 C C . SER A 1 119 ? -1.907 10.007 12.391 1.00 96.62 119 SER A C 1
ATOM 883 O O . SER A 1 119 ? -1.320 9.925 11.311 1.00 96.62 119 SER A O 1
ATOM 885 N N . LYS A 1 120 ? -1.740 9.086 13.351 1.00 97.75 120 LYS A N 1
ATOM 886 C CA . LYS A 1 120 ? -0.779 7.987 13.217 1.00 97.75 120 LYS A CA 1
ATOM 887 C C . LYS A 1 120 ? -1.130 7.039 12.072 1.00 97.75 120 LYS A C 1
ATOM 889 O O . LYS A 1 120 ? -0.247 6.626 11.324 1.00 97.75 120 LYS A O 1
ATOM 894 N N . LEU A 1 121 ? -2.411 6.713 11.910 1.00 97.69 121 LEU A N 1
ATOM 895 C CA . LEU A 1 121 ? -2.883 5.886 10.798 1.00 97.69 121 LEU A CA 1
ATOM 896 C C . LEU A 1 121 ? -2.696 6.576 9.446 1.00 97.69 121 LEU A C 1
ATOM 898 O O . LEU A 1 121 ? -2.432 5.906 8.450 1.00 97.69 121 LEU A O 1
ATOM 902 N N . HIS A 1 122 ? -2.840 7.899 9.392 1.00 97.69 122 HIS A N 1
ATOM 903 C CA . HIS A 1 122 ? -2.558 8.660 8.182 1.00 97.69 122 HIS A CA 1
ATOM 904 C C . HIS A 1 122 ? -1.070 8.594 7.819 1.00 97.69 122 HIS A C 1
ATOM 906 O O . HIS A 1 122 ? -0.741 8.264 6.686 1.00 97.69 122 HIS A O 1
ATOM 912 N N . GLU A 1 123 ? -0.178 8.838 8.781 1.00 98.00 123 GLU A N 1
ATOM 913 C CA . GLU A 1 123 ? 1.273 8.750 8.578 1.00 98.00 123 GLU A CA 1
ATOM 914 C C . GLU A 1 123 ? 1.702 7.363 8.072 1.00 98.00 123 GLU A C 1
ATOM 916 O O . GLU A 1 123 ? 2.433 7.267 7.090 1.00 98.00 123 GLU A O 1
ATOM 921 N N . LEU A 1 124 ? 1.196 6.292 8.693 1.00 98.25 124 LEU A N 1
ATOM 922 C CA . LEU A 1 124 ? 1.470 4.917 8.262 1.00 98.25 124 LEU A CA 1
ATOM 923 C C . LEU A 1 124 ? 0.982 4.663 6.831 1.00 98.25 124 LEU A C 1
ATOM 925 O O . LEU A 1 124 ? 1.720 4.116 6.020 1.00 98.25 124 LEU A O 1
ATOM 929 N N . ARG A 1 125 ? -0.226 5.126 6.492 1.00 98.06 125 ARG A N 1
ATOM 930 C CA . ARG A 1 125 ? -0.780 4.969 5.143 1.00 98.06 125 ARG A CA 1
ATOM 931 C C . ARG A 1 125 ? 0.042 5.706 4.086 1.00 98.06 125 ARG A C 1
ATOM 933 O O . ARG A 1 125 ? 0.206 5.189 2.984 1.00 98.06 125 ARG A O 1
ATOM 940 N N . GLU A 1 126 ? 0.527 6.906 4.390 1.00 98.06 126 GLU A N 1
ATOM 941 C CA . GLU A 1 126 ? 1.391 7.651 3.469 1.00 98.06 126 GLU A CA 1
ATOM 942 C C . GLU A 1 126 ? 2.750 6.965 3.298 1.00 98.06 126 GLU A C 1
ATOM 944 O O . GLU A 1 126 ? 3.230 6.851 2.171 1.00 98.06 126 GLU A O 1
ATOM 949 N N . ALA A 1 127 ? 3.335 6.438 4.378 1.00 97.69 127 ALA A N 1
ATOM 950 C CA . ALA A 1 127 ? 4.567 5.655 4.305 1.00 97.69 127 ALA A CA 1
ATOM 951 C C . ALA A 1 127 ? 4.391 4.383 3.453 1.00 97.69 127 ALA A C 1
ATOM 953 O O . ALA A 1 127 ? 5.214 4.110 2.578 1.00 97.69 127 ALA A O 1
ATOM 954 N N . ASP A 1 128 ? 3.289 3.652 3.641 1.00 98.31 128 ASP A N 1
ATOM 955 C CA . ASP A 1 128 ? 2.962 2.467 2.842 1.00 98.31 128 ASP A CA 1
ATOM 956 C C . ASP A 1 128 ? 2.750 2.822 1.366 1.00 98.31 128 ASP A C 1
ATOM 958 O O . ASP A 1 128 ? 3.257 2.132 0.480 1.00 98.31 128 ASP A O 1
ATOM 962 N N . ARG A 1 129 ? 2.054 3.932 1.079 1.00 97.56 129 ARG A N 1
ATOM 963 C CA . ARG A 1 129 ? 1.879 4.423 -0.295 1.00 97.56 129 ARG A CA 1
ATOM 964 C C . ARG A 1 129 ? 3.221 4.766 -0.934 1.00 97.56 129 ARG A C 1
ATOM 966 O O . ARG A 1 129 ? 3.439 4.413 -2.090 1.00 97.56 129 ARG A O 1
ATOM 973 N N . ALA A 1 130 ? 4.109 5.441 -0.207 1.00 96.81 130 ALA A N 1
ATOM 974 C CA . ALA A 1 130 ? 5.434 5.794 -0.707 1.00 96.81 130 ALA A CA 1
ATOM 975 C C . ALA A 1 130 ? 6.268 4.543 -1.015 1.00 96.81 130 ALA A C 1
ATOM 977 O O . ALA A 1 130 ? 6.892 4.470 -2.072 1.00 96.81 130 ALA A O 1
ATOM 978 N N . LYS A 1 131 ? 6.219 3.531 -0.143 1.00 96.31 131 LYS A N 1
ATOM 979 C CA . LYS A 1 131 ? 6.884 2.245 -0.375 1.00 96.31 131 LYS A CA 1
ATOM 980 C C . LYS A 1 131 ? 6.325 1.528 -1.607 1.00 96.31 131 LYS A C 1
ATOM 982 O O . LYS A 1 131 ? 7.101 1.073 -2.438 1.00 96.31 131 LYS A O 1
ATOM 987 N N . ALA A 1 132 ? 5.002 1.480 -1.755 1.00 97.00 132 ALA A N 1
ATOM 988 C CA . ALA A 1 132 ? 4.359 0.867 -2.916 1.00 97.00 132 ALA A CA 1
ATOM 989 C C . ALA A 1 132 ? 4.703 1.597 -4.226 1.00 97.00 132 ALA A C 1
ATOM 991 O O . ALA A 1 132 ? 4.950 0.957 -5.244 1.00 97.00 132 ALA A O 1
ATOM 992 N N . ALA A 1 133 ? 4.763 2.932 -4.204 1.00 96.31 133 ALA A N 1
ATOM 993 C CA . ALA A 1 133 ? 5.178 3.724 -5.360 1.00 96.31 133 ALA A CA 1
ATOM 994 C C . ALA A 1 133 ? 6.649 3.474 -5.730 1.00 96.31 133 ALA A C 1
ATOM 996 O O . ALA A 1 133 ? 6.975 3.375 -6.913 1.00 96.31 133 ALA A O 1
ATOM 997 N N . LEU A 1 134 ? 7.528 3.327 -4.732 1.00 94.19 134 LEU A N 1
ATOM 998 C CA . LEU A 1 134 ? 8.924 2.957 -4.953 1.00 94.19 134 LEU A CA 1
ATOM 999 C C . LEU A 1 134 ? 9.026 1.566 -5.590 1.00 94.19 134 LEU A C 1
ATOM 1001 O O . LEU A 1 134 ? 9.658 1.430 -6.632 1.00 94.19 134 LEU A O 1
ATOM 1005 N N . GLU A 1 135 ? 8.356 0.562 -5.028 1.00 94.00 135 GLU A N 1
ATOM 1006 C CA . GLU A 1 135 ? 8.334 -0.804 -5.571 1.00 94.00 135 GLU A CA 1
ATOM 1007 C C . GLU A 1 135 ? 7.786 -0.838 -7.005 1.00 94.00 135 GLU A C 1
ATOM 1009 O O . GLU A 1 135 ? 8.365 -1.467 -7.889 1.00 94.00 135 GLU A O 1
ATOM 1014 N N . GLN A 1 136 ? 6.729 -0.071 -7.282 1.00 96.19 136 GLN A N 1
ATOM 1015 C CA . GLN A 1 136 ? 6.216 0.101 -8.637 1.00 96.19 136 GLN A CA 1
ATOM 1016 C C . GLN A 1 136 ? 7.277 0.689 -9.579 1.00 96.19 136 GLN A C 1
ATOM 1018 O O . GLN A 1 136 ? 7.434 0.199 -10.697 1.00 96.19 136 GLN A O 1
ATOM 1023 N N . SER A 1 137 ? 8.003 1.723 -9.148 1.00 94.25 137 SER A N 1
ATOM 1024 C CA . SER A 1 137 ? 9.051 2.347 -9.963 1.00 94.25 137 SER A CA 1
ATOM 1025 C C . SER A 1 137 ? 10.254 1.426 -10.195 1.00 94.25 137 SER A C 1
ATOM 1027 O O . SER A 1 137 ? 10.811 1.432 -11.290 1.00 94.25 137 SER A O 1
ATOM 1029 N N . ILE A 1 138 ? 10.602 0.585 -9.214 1.00 93.06 138 ILE A N 1
ATOM 1030 C CA . ILE A 1 138 ? 11.654 -0.436 -9.319 1.00 93.06 138 ILE A CA 1
ATOM 1031 C C . ILE A 1 138 ? 11.273 -1.461 -10.390 1.00 93.06 138 ILE A C 1
ATOM 1033 O O . ILE A 1 138 ? 12.039 -1.673 -11.325 1.00 93.06 138 ILE A O 1
ATOM 1037 N N . ASN A 1 139 ? 10.055 -2.006 -10.333 1.00 93.69 139 ASN A N 1
ATOM 1038 C CA . ASN A 1 139 ? 9.571 -2.977 -11.322 1.00 93.69 139 ASN A CA 1
ATOM 1039 C C . ASN A 1 139 ? 9.507 -2.382 -12.740 1.00 93.69 139 ASN A C 1
ATOM 1041 O O . ASN A 1 139 ? 9.823 -3.046 -13.729 1.00 93.69 139 ASN A O 1
ATOM 1045 N N . GLN A 1 140 ? 9.094 -1.115 -12.853 1.00 96.00 140 GLN A N 1
ATOM 1046 C CA . GLN A 1 140 ? 9.082 -0.397 -14.130 1.00 96.00 140 GLN A CA 1
ATOM 1047 C C . GLN A 1 140 ? 10.492 -0.207 -14.690 1.00 96.00 140 GLN A C 1
ATOM 1049 O O . GLN A 1 140 ? 10.695 -0.388 -15.890 1.00 96.00 140 GLN A O 1
ATOM 1054 N N . LEU A 1 141 ? 11.456 0.142 -13.836 1.00 94.12 141 LEU A N 1
ATOM 1055 C CA . LEU A 1 141 ? 12.850 0.303 -14.231 1.00 94.12 141 LEU A CA 1
ATOM 1056 C C . LEU A 1 141 ? 13.467 -1.030 -14.670 1.00 94.12 141 LEU A C 1
ATOM 1058 O O . LEU A 1 141 ? 14.119 -1.063 -15.709 1.00 94.12 141 LEU A O 1
ATOM 1062 N N . GLU A 1 142 ? 13.217 -2.118 -13.942 1.00 93.81 142 GLU A N 1
ATOM 1063 C CA . GLU A 1 142 ? 13.681 -3.463 -14.307 1.00 93.81 142 GLU A CA 1
ATOM 1064 C C . GLU A 1 142 ? 13.147 -3.886 -15.677 1.00 93.81 142 GLU A C 1
ATOM 1066 O O . GLU A 1 142 ? 13.907 -4.293 -16.554 1.00 93.81 142 GLU A O 1
ATOM 1071 N N . THR A 1 143 ? 11.840 -3.709 -15.887 1.00 96.12 143 THR A N 1
ATOM 1072 C CA . THR A 1 143 ? 11.189 -4.023 -17.164 1.00 96.12 143 THR A CA 1
ATOM 1073 C C . THR A 1 143 ? 11.805 -3.204 -18.295 1.00 96.12 143 THR A C 1
ATOM 1075 O O . THR A 1 143 ? 12.187 -3.756 -19.322 1.00 96.12 143 THR A O 1
ATOM 1078 N N . LEU A 1 144 ? 11.968 -1.891 -18.094 1.00 95.44 144 LEU A N 1
ATOM 1079 C CA . LEU A 1 144 ? 12.577 -1.010 -19.087 1.00 95.44 144 LEU A CA 1
ATOM 1080 C C . LEU A 1 144 ? 14.011 -1.437 -19.414 1.00 95.44 144 LEU A C 1
ATOM 1082 O O . LEU A 1 144 ? 14.394 -1.434 -20.582 1.00 95.44 144 LEU A O 1
ATOM 1086 N N . LEU A 1 145 ? 14.803 -1.790 -18.404 1.00 93.88 145 LEU A N 1
ATOM 1087 C CA . LEU A 1 145 ? 16.189 -2.213 -18.570 1.00 93.88 145 LEU A CA 1
ATOM 1088 C C . LEU A 1 145 ? 16.282 -3.476 -19.439 1.00 93.88 145 LEU A C 1
ATOM 1090 O O . LEU A 1 145 ? 17.063 -3.518 -20.388 1.00 93.88 145 LEU A O 1
ATOM 1094 N N . ILE A 1 146 ? 15.451 -4.476 -19.143 1.00 92.38 146 ILE A N 1
ATOM 1095 C CA . ILE A 1 146 ? 15.399 -5.742 -19.883 1.00 92.38 146 ILE A CA 1
ATOM 1096 C C . ILE A 1 146 ? 14.920 -5.504 -21.320 1.00 92.38 146 ILE A C 1
ATOM 1098 O O . ILE A 1 146 ? 15.591 -5.914 -22.270 1.00 92.38 146 ILE A O 1
ATOM 1102 N N . ASP A 1 147 ? 13.810 -4.785 -21.490 1.00 95.50 147 ASP A N 1
ATOM 1103 C CA . ASP A 1 147 ? 13.212 -4.516 -22.800 1.00 95.50 147 ASP A CA 1
ATOM 1104 C C . ASP A 1 147 ? 14.150 -3.706 -23.700 1.00 95.50 147 ASP A C 1
ATOM 1106 O O . ASP A 1 147 ? 14.259 -3.955 -24.901 1.00 95.50 147 ASP A O 1
ATOM 1110 N N . THR A 1 148 ? 14.835 -2.708 -23.140 1.00 93.62 148 THR A N 1
ATOM 1111 C CA . THR A 1 148 ? 15.769 -1.882 -23.913 1.00 93.62 148 THR A CA 1
ATOM 1112 C C . THR A 1 148 ? 17.019 -2.654 -24.304 1.00 93.62 148 THR A C 1
ATOM 1114 O O . THR A 1 148 ? 17.485 -2.474 -25.429 1.00 93.62 148 THR A O 1
ATOM 1117 N N . HIS A 1 149 ? 17.524 -3.547 -23.449 1.00 91.19 149 HIS A N 1
ATOM 1118 C CA . HIS A 1 149 ? 18.640 -4.418 -23.808 1.00 91.19 149 HIS A CA 1
ATOM 1119 C C . HIS A 1 149 ? 18.279 -5.321 -24.996 1.00 91.19 149 HIS A C 1
ATOM 1121 O O . HIS A 1 149 ? 19.018 -5.373 -25.981 1.00 91.19 149 HIS A O 1
ATOM 1127 N N . ASP A 1 150 ? 17.102 -5.953 -24.960 1.00 93.69 150 ASP A N 1
ATOM 1128 C CA . ASP A 1 150 ? 16.611 -6.790 -26.062 1.00 93.69 150 ASP A CA 1
ATOM 1129 C C . ASP A 1 150 ? 16.428 -5.980 -27.357 1.00 93.69 150 ASP A C 1
ATOM 1131 O O . ASP A 1 150 ? 16.867 -6.385 -28.438 1.00 93.69 150 ASP A O 1
ATOM 1135 N N . LYS A 1 151 ? 15.873 -4.767 -27.250 1.00 92.56 151 LYS A N 1
ATOM 1136 C CA . LYS A 1 151 ? 15.689 -3.854 -28.387 1.00 92.56 151 LYS A CA 1
ATOM 1137 C C . LYS A 1 151 ? 16.992 -3.363 -29.001 1.00 92.56 151 LYS A C 1
ATOM 1139 O O . LYS A 1 151 ? 17.032 -3.164 -30.211 1.00 92.56 151 LYS A O 1
ATOM 1144 N N . ILE A 1 152 ? 18.056 -3.164 -28.224 1.00 90.19 152 ILE A N 1
ATOM 1145 C CA . ILE A 1 152 ? 19.370 -2.794 -28.776 1.00 90.19 152 ILE A CA 1
ATOM 1146 C C . ILE A 1 152 ? 19.902 -3.910 -29.682 1.00 90.19 152 ILE A C 1
ATOM 1148 O O . ILE A 1 152 ? 20.423 -3.631 -30.765 1.00 90.19 152 ILE A O 1
ATOM 1152 N N . LEU A 1 153 ? 19.722 -5.168 -29.271 1.00 85.31 153 LEU A N 1
ATOM 1153 C CA . LEU A 1 153 ? 20.186 -6.343 -30.011 1.00 85.31 153 LEU A CA 1
ATOM 1154 C C . LEU A 1 153 ? 19.347 -6.631 -31.265 1.00 85.31 153 LEU A C 1
ATOM 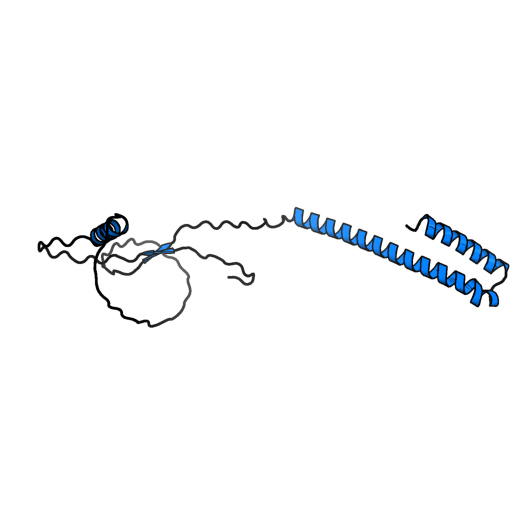1156 O O . LEU A 1 153 ? 19.884 -7.135 -32.255 1.00 85.31 153 LEU A O 1
ATOM 1160 N N . THR A 1 154 ? 18.053 -6.308 -31.231 1.00 87.69 154 THR A N 1
ATOM 1161 C CA . THR A 1 154 ? 17.083 -6.624 -32.289 1.00 87.69 154 THR A CA 1
ATOM 1162 C C . THR A 1 154 ? 16.765 -5.417 -33.179 1.00 87.69 154 THR A C 1
ATOM 1164 O O . THR A 1 154 ? 17.168 -5.376 -34.344 1.00 87.69 154 THR A O 1
ATOM 1167 N N . ASP A 1 155 ? 16.065 -4.428 -32.625 1.00 89.12 155 ASP A N 1
ATOM 1168 C CA . ASP A 1 155 ? 15.424 -3.327 -33.344 1.00 89.12 155 ASP A CA 1
ATOM 1169 C C . ASP A 1 155 ? 16.386 -2.161 -33.619 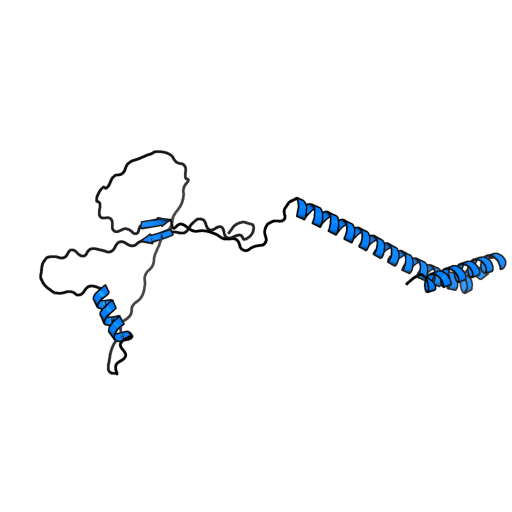1.00 89.12 155 ASP A C 1
ATOM 1171 O O . ASP A 1 155 ? 16.505 -1.686 -34.750 1.00 89.12 155 ASP A O 1
ATOM 1175 N N . TYR A 1 156 ? 17.078 -1.660 -32.593 1.00 89.38 156 TYR A N 1
ATOM 1176 C CA . TYR A 1 156 ? 17.782 -0.374 -32.666 1.00 89.38 156 TYR A CA 1
ATOM 1177 C C . TYR A 1 156 ? 19.059 -0.431 -33.495 1.00 89.38 156 TYR A C 1
ATOM 1179 O O . TYR A 1 156 ? 19.453 0.588 -34.064 1.00 89.38 156 TYR A O 1
ATOM 1187 N N . LYS A 1 157 ? 19.650 -1.618 -33.666 1.00 82.38 157 LYS A N 1
ATOM 1188 C CA . LYS A 1 157 ? 20.772 -1.834 -34.589 1.00 82.38 157 LYS A CA 1
ATOM 1189 C C . LYS A 1 157 ? 20.467 -1.379 -36.022 1.00 82.38 157 LYS A C 1
ATOM 1191 O O . LYS A 1 157 ? 21.385 -1.009 -36.747 1.00 82.38 157 LYS A O 1
ATOM 1196 N N . MET A 1 158 ? 19.196 -1.397 -36.431 1.00 86.31 158 MET A N 1
ATOM 1197 C CA . MET A 1 158 ? 18.771 -0.996 -37.776 1.00 86.31 158 MET A CA 1
ATOM 1198 C C . MET A 1 158 ? 18.580 0.519 -37.936 1.00 86.31 158 MET A C 1
ATOM 1200 O O . MET A 1 158 ? 18.540 1.004 -39.066 1.00 86.31 158 MET A O 1
ATOM 1204 N N . TYR A 1 159 ? 18.443 1.263 -36.835 1.00 87.81 159 TYR A N 1
ATOM 1205 C CA . TYR A 1 159 ? 18.039 2.675 -36.854 1.00 87.81 159 TYR A CA 1
ATOM 1206 C C . TYR A 1 159 ? 19.052 3.625 -36.197 1.00 87.81 159 TYR A C 1
ATOM 1208 O O . TYR A 1 159 ? 18.980 4.827 -36.442 1.00 87.81 159 TYR A O 1
ATOM 1216 N N . GLY A 1 160 ? 19.973 3.117 -35.374 1.00 84.88 160 GLY A N 1
ATOM 1217 C CA . GLY A 1 160 ? 20.967 3.913 -34.650 1.00 84.88 160 GLY A CA 1
ATOM 1218 C C . GLY A 1 160 ? 22.364 3.859 -35.267 1.00 84.88 160 GLY A C 1
ATOM 1219 O O . GLY A 1 160 ? 22.732 2.894 -35.940 1.00 84.88 160 GLY A O 1
ATOM 1220 N N . THR A 1 161 ? 23.175 4.886 -35.006 1.00 89.94 161 THR A N 1
ATOM 1221 C CA . THR A 1 161 ? 24.611 4.818 -35.299 1.00 89.94 161 THR A CA 1
ATOM 1222 C C . THR A 1 161 ? 25.334 3.948 -34.268 1.00 89.94 161 THR A C 1
ATOM 1224 O O . THR A 1 161 ? 24.921 3.849 -33.113 1.00 89.94 161 THR A O 1
ATOM 1227 N N . GLU A 1 162 ? 26.454 3.335 -34.658 1.00 86.56 162 GLU A N 1
ATOM 1228 C CA . GLU A 1 162 ? 27.239 2.472 -33.759 1.00 86.56 162 GLU A CA 1
ATOM 1229 C C . GLU A 1 162 ? 27.713 3.219 -32.499 1.00 86.56 162 GLU A C 1
ATOM 1231 O O . GLU A 1 162 ? 27.718 2.662 -31.402 1.00 86.56 162 GLU A O 1
ATOM 1236 N N . SER A 1 163 ? 28.022 4.514 -32.632 1.00 90.12 163 SER A N 1
ATOM 1237 C CA . SER A 1 163 ? 28.405 5.360 -31.499 1.00 90.12 163 SER A CA 1
ATOM 1238 C C . SER A 1 163 ? 27.248 5.612 -30.529 1.00 90.12 163 SER A C 1
ATOM 1240 O O . SER A 1 163 ? 27.468 5.590 -29.321 1.00 90.12 163 SER A O 1
ATOM 1242 N N . GLU A 1 164 ? 26.037 5.873 -31.024 1.00 91.12 164 GLU A N 1
ATOM 1243 C CA . GLU A 1 164 ? 24.861 6.113 -30.173 1.00 91.12 164 GLU A CA 1
ATOM 1244 C C . GLU A 1 164 ? 24.436 4.836 -29.449 1.00 91.12 164 GLU A C 1
ATOM 1246 O O . GLU A 1 164 ? 24.156 4.869 -28.252 1.00 91.12 164 GLU A O 1
ATOM 1251 N N . LEU A 1 165 ? 24.449 3.698 -30.149 1.00 90.44 165 LEU A N 1
ATOM 1252 C CA . LEU A 1 165 ? 24.122 2.400 -29.562 1.00 90.44 165 LEU A CA 1
ATOM 1253 C C . LEU A 1 165 ? 25.134 1.998 -28.490 1.00 90.44 165 LEU A C 1
ATOM 1255 O O . LEU A 1 165 ? 24.735 1.520 -27.435 1.00 90.44 165 LEU A O 1
ATOM 1259 N N . SER A 1 166 ? 26.425 2.251 -28.715 1.00 89.94 166 SER A N 1
ATOM 1260 C CA . SER A 1 166 ? 27.464 1.992 -27.714 1.00 89.94 166 SER A CA 1
ATOM 1261 C C . SER A 1 166 ? 27.323 2.888 -26.477 1.00 89.94 166 SER A C 1
ATOM 1263 O O . SER A 1 166 ? 27.498 2.417 -25.354 1.00 89.94 166 SER A O 1
ATOM 1265 N N . GLN A 1 167 ? 26.963 4.165 -26.651 1.00 92.44 167 GLN A N 1
ATOM 1266 C CA . GLN A 1 167 ? 26.687 5.070 -25.528 1.00 92.44 167 GLN A CA 1
ATOM 1267 C C . GLN A 1 167 ? 25.450 4.640 -24.733 1.00 92.44 167 GLN A C 1
ATOM 1269 O O . GLN A 1 167 ? 25.466 4.665 -23.499 1.00 92.44 167 GLN A O 1
ATOM 1274 N N . LEU A 1 168 ? 24.390 4.231 -25.432 1.00 92.06 168 LEU A N 1
ATOM 1275 C CA . LEU A 1 168 ? 23.170 3.730 -24.813 1.00 92.06 168 LEU A CA 1
ATOM 1276 C C . LEU A 1 168 ? 23.438 2.439 -24.034 1.00 92.06 168 LEU A C 1
ATOM 1278 O O . LEU A 1 168 ? 23.048 2.352 -22.875 1.00 92.06 168 LEU A O 1
ATOM 1282 N N . ASP A 1 169 ? 24.155 1.486 -24.628 1.00 91.88 169 ASP A N 1
ATOM 1283 C CA . ASP A 1 169 ? 24.532 0.223 -23.988 1.00 91.88 169 ASP A CA 1
ATOM 1284 C C . ASP A 1 169 ? 25.402 0.453 -22.742 1.00 91.88 169 ASP A C 1
ATOM 1286 O O . ASP A 1 169 ? 25.140 -0.112 -21.685 1.00 91.88 169 ASP A O 1
ATOM 1290 N N . ASN A 1 170 ? 26.363 1.383 -22.796 1.00 94.06 170 ASN A N 1
ATOM 1291 C CA . ASN A 1 170 ? 27.171 1.750 -21.628 1.00 94.06 170 ASN A CA 1
ATOM 1292 C C . ASN A 1 170 ? 26.328 2.361 -20.493 1.00 94.06 170 ASN A C 1
ATOM 1294 O O . ASN A 1 170 ? 26.513 2.033 -19.315 1.00 94.06 170 ASN A O 1
ATOM 1298 N N . THR A 1 171 ? 25.378 3.228 -20.851 1.00 94.81 171 THR A N 1
ATOM 1299 C CA . THR A 1 171 ? 24.441 3.832 -19.894 1.00 94.81 171 THR A CA 1
ATOM 1300 C C . THR A 1 171 ? 23.548 2.760 -19.274 1.00 94.81 171 THR A C 1
ATOM 1302 O O . THR A 1 171 ? 23.335 2.762 -18.062 1.00 94.81 171 THR A O 1
ATOM 1305 N N . LEU A 1 172 ? 23.079 1.809 -20.085 1.00 94.25 172 LEU A N 1
ATOM 1306 C CA . LEU A 1 172 ? 22.242 0.697 -19.658 1.00 94.25 172 LEU A CA 1
ATOM 1307 C C . LEU A 1 172 ? 22.994 -0.252 -18.724 1.00 94.25 172 LEU A C 1
ATOM 1309 O O . LEU A 1 172 ? 22.474 -0.613 -17.675 1.00 94.25 172 LEU A O 1
ATOM 1313 N N . GLN A 1 173 ? 24.242 -0.587 -19.045 1.00 92.44 173 GLN A N 1
ATOM 1314 C CA . GLN A 1 173 ? 25.111 -1.403 -18.201 1.00 92.44 173 GLN A CA 1
ATOM 1315 C C . GLN A 1 173 ? 25.359 -0.732 -16.842 1.00 92.44 173 GLN A C 1
ATOM 1317 O O . GLN A 1 173 ? 25.309 -1.388 -15.803 1.00 92.44 173 GLN A O 1
ATOM 1322 N N . SER A 1 174 ? 25.579 0.586 -16.840 1.00 93.50 174 SER A N 1
ATOM 1323 C CA . SER A 1 174 ? 25.776 1.370 -15.615 1.00 93.50 174 SER A CA 1
ATOM 1324 C C . SER A 1 174 ? 24.507 1.413 -14.758 1.00 93.50 174 SER A C 1
ATOM 1326 O O . SER A 1 174 ? 24.569 1.181 -13.551 1.00 93.50 174 SER A O 1
ATOM 1328 N N . ALA A 1 175 ? 23.349 1.660 -15.379 1.00 93.38 175 ALA A N 1
ATOM 1329 C CA . ALA A 1 175 ? 22.054 1.654 -14.701 1.00 93.38 175 ALA A CA 1
ATOM 1330 C C . ALA A 1 175 ? 21.687 0.257 -14.174 1.00 93.38 175 ALA A C 1
ATOM 1332 O O . ALA A 1 175 ? 21.186 0.147 -13.060 1.00 93.38 175 ALA A O 1
ATOM 1333 N N . SER A 1 176 ? 21.993 -0.796 -14.935 1.00 93.62 176 SER A N 1
ATOM 1334 C CA . SER A 1 176 ? 21.831 -2.201 -14.548 1.00 93.62 176 SER A CA 1
ATOM 1335 C C . SER A 1 176 ? 22.661 -2.542 -13.312 1.00 93.62 176 SER A C 1
ATOM 1337 O O . SER A 1 176 ? 22.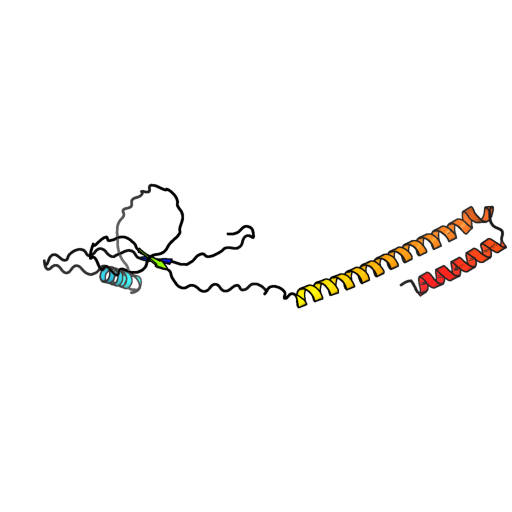117 -3.025 -12.324 1.00 93.62 176 SER A O 1
ATOM 1339 N N . SER A 1 177 ? 23.961 -2.217 -13.316 1.00 92.88 177 SER A N 1
ATOM 1340 C CA . SER A 1 177 ? 24.837 -2.451 -12.157 1.00 92.88 177 SER A CA 1
ATOM 1341 C C . SER A 1 177 ? 24.304 -1.740 -10.918 1.00 92.88 177 SER A C 1
ATOM 1343 O O . SER A 1 177 ? 24.157 -2.357 -9.869 1.00 92.88 177 SER A O 1
ATOM 1345 N N . TRP A 1 178 ? 23.929 -0.462 -11.052 1.00 92.19 178 TRP A N 1
ATOM 1346 C CA . TRP A 1 178 ? 23.332 0.291 -9.951 1.00 92.19 178 TRP A CA 1
ATOM 1347 C C . TRP A 1 178 ? 22.031 -0.349 -9.453 1.00 92.19 178 TRP A C 1
ATOM 1349 O O . TRP A 1 178 ? 21.846 -0.484 -8.246 1.00 92.19 178 TRP A O 1
ATOM 1359 N N . PHE A 1 179 ? 21.158 -0.783 -10.363 1.00 92.12 179 PHE A N 1
ATOM 1360 C CA . PHE A 1 179 ? 19.891 -1.426 -10.028 1.00 92.12 179 PHE A CA 1
ATOM 1361 C C . PHE A 1 179 ? 20.096 -2.717 -9.225 1.00 92.12 179 PHE A C 1
ATOM 1363 O O . PHE A 1 179 ? 19.431 -2.907 -8.216 1.00 92.12 179 PHE A O 1
ATOM 1370 N N . TYR A 1 180 ? 21.052 -3.572 -9.592 1.00 88.56 180 TYR A N 1
ATOM 1371 C CA . TYR A 1 180 ? 21.296 -4.822 -8.860 1.00 88.56 180 TYR A CA 1
ATOM 1372 C C . TYR A 1 180 ? 22.163 -4.653 -7.601 1.00 88.56 180 TYR A C 1
ATOM 1374 O O . TYR A 1 180 ? 22.087 -5.479 -6.693 1.00 88.56 180 TYR A O 1
ATOM 1382 N N . GLU A 1 181 ? 22.972 -3.593 -7.513 1.00 89.19 181 GLU A N 1
ATOM 1383 C CA . GLU A 1 181 ? 23.774 -3.278 -6.321 1.00 89.19 181 GLU A CA 1
ATOM 1384 C C . GLU A 1 181 ? 22.991 -2.514 -5.244 1.00 89.19 181 GLU A C 1
ATOM 1386 O O . GLU A 1 181 ? 23.278 -2.674 -4.059 1.00 89.19 181 GLU A O 1
ATOM 1391 N N . GLN A 1 182 ? 22.051 -1.652 -5.644 1.00 76.94 182 GLN A N 1
ATOM 1392 C CA . GLN A 1 182 ? 21.331 -0.724 -4.759 1.00 76.94 182 GLN A CA 1
ATOM 1393 C C . GLN A 1 182 ? 19.811 -0.959 -4.726 1.00 76.94 182 GLN A C 1
ATOM 1395 O O . GLN A 1 182 ? 19.130 -0.369 -3.892 1.00 76.94 182 GLN A O 1
ATOM 1400 N N . GLY A 1 183 ? 19.257 -1.768 -5.636 1.00 62.91 183 GLY A N 1
ATOM 1401 C CA . GLY A 1 183 ? 17.811 -1.992 -5.795 1.00 62.91 183 GLY A CA 1
ATOM 1402 C C . GLY A 1 183 ? 17.193 -3.024 -4.848 1.00 62.91 183 GLY A C 1
ATOM 1403 O O . GLY A 1 183 ? 16.062 -3.453 -5.086 1.00 62.91 183 GLY A O 1
ATOM 1404 N N . HIS A 1 184 ? 17.899 -3.408 -3.780 1.00 52.84 184 HIS A N 1
ATOM 1405 C CA . HIS A 1 184 ? 17.413 -4.295 -2.718 1.00 52.84 184 HIS A CA 1
ATOM 1406 C C . HIS A 1 184 ? 17.624 -3.689 -1.329 1.00 52.84 184 HIS A C 1
ATOM 1408 O O . HIS A 1 184 ? 18.748 -3.217 -1.050 1.00 52.84 184 HIS A O 1
#

InterPro domains:
  IPR013126 Heat shock protein 70 family [PTHR45639] (2-183)
  IPR029048 Heat shock protein 70kD, C-terminal domain superfamily [G3DSA:1.20.1270.10] (109-184)

Sequence (184 aa):
MDHNGILVLSGVSCLFHPIEKNEVSDNSTKEKSAFEKIGSTLSGLFGGGSSSSGTDKISPEQDTPINTTNNSDVNPTGANSVNFTNNSSTVPFSEPIDSEVVYVDFPDLTSKQFTLSQSKLHELREADRAKAALEQSINQLETLLIDTHDKILTDYKMYGTESELSQLDNTLQSASSWFYEQGH

Organism: Schistosoma japonicum (NCBI:txid6182)

Foldseek 3Di:
DDPVPDDDDPFDKDKDFDDDPPDPPPDDDDDDDPVVVVVVVVCVVPVDDDDDDDDDDDDDDDDDDDDDDDDDDDDDDDDDDDDPDDDPDRDMDMDTDDDDDDDPDDDDDDPVRVVVVVVVVVVVVVVVVVVVVLVVVLVVLVVCLVVVVVCLVPPCVVPDDPVVSVVVVVVSVVSVVCCVVPVD

pLDDT: mean 72.13, std 23.43, range [26.05, 98.31]